Protein AF-A0A1F9AB62-F1 (afdb_monomer_lite)

Secondary structure (DSSP, 8-state):
-HHHHHHHHHHHHHHHHHHHHHHHHHHHHHHHHHS--SSS------HHHHHHHHHHHHHHHHHHHHHHHHHHHHHHHHHHHHHHHHHHHHHHHHHHHHT-PPP--SS----HHHHHHHHHHTT--HHHHHHHHT--HHHHHHHHHHHHHHS-------------

Sequence (164 aa):
MSFLNAVHLTSLEFGLILLVIILATVLIRSRRTVIQPAETVGQAIDFDGLKEWVKESESICETLSKNLQEKRKIAKRVVAQLDGKIEQMNELLNRLNEKGPPPPEEGKSKDVHSLIIEMADSGCHVSQIARWLRISEGEVQLVLDLKKFGHPEAPQSQVGITRV

Radius of gyration: 47.86 Å; chains: 1; bounding box: 77×60×146 Å

Structure (mmCIF, N/CA/C/O backbone):
data_AF-A0A1F9AB62-F1
#
_entry.id   AF-A0A1F9AB62-F1
#
loop_
_atom_site.group_PDB
_atom_site.id
_atom_site.type_symbol
_atom_site.label_atom_id
_atom_site.label_alt_id
_atom_site.label_comp_id
_atom_site.label_asym_id
_atom_site.label_entity_id
_atom_site.label_seq_id
_atom_site.pdbx_PDB_ins_code
_atom_site.Cartn_x
_atom_site.Cartn_y
_atom_site.Cartn_z
_atom_site.occupancy
_atom_site.B_iso_or_equiv
_atom_site.auth_seq_id
_atom_site.auth_comp_id
_atom_site.auth_asym_id
_atom_site.auth_atom_id
_atom_site.pdbx_PDB_model_num
ATOM 1 N N . MET A 1 1 ? -0.067 27.594 -76.474 1.00 61.97 1 MET A N 1
ATOM 2 C CA . MET A 1 1 ? -0.471 26.856 -75.253 1.00 61.97 1 MET A CA 1
ATOM 3 C C . MET A 1 1 ? 0.198 25.481 -75.131 1.00 61.97 1 MET A C 1
ATOM 5 O O . MET A 1 1 ? 0.462 25.070 -74.015 1.00 61.97 1 MET A O 1
ATOM 9 N N . SER A 1 2 ? 0.572 24.803 -76.225 1.00 74.38 2 SER A N 1
ATOM 10 C CA . SER A 1 2 ? 1.185 23.458 -76.177 1.00 74.38 2 SER A CA 1
ATOM 11 C C . SER A 1 2 ? 2.586 23.384 -75.541 1.00 74.38 2 SER A C 1
ATOM 13 O O . SER A 1 2 ? 2.902 22.398 -74.886 1.00 74.38 2 SER A O 1
ATOM 15 N N . PHE A 1 3 ? 3.413 24.430 -75.668 1.00 77.69 3 PHE A N 1
ATOM 16 C CA . PHE A 1 3 ? 4.765 24.457 -75.083 1.00 77.69 3 PHE A CA 1
ATOM 17 C C . PHE A 1 3 ? 4.771 24.545 -73.551 1.00 77.69 3 PHE A C 1
ATOM 19 O O . PHE A 1 3 ? 5.634 23.955 -72.913 1.00 77.69 3 PHE A O 1
ATOM 26 N N . LEU A 1 4 ? 3.790 25.230 -72.954 1.00 77.19 4 LEU A N 1
ATOM 27 C CA . LEU A 1 4 ? 3.697 25.350 -71.497 1.00 77.19 4 LEU A CA 1
ATOM 28 C C . LEU A 1 4 ? 3.343 23.993 -70.868 1.00 77.19 4 LEU A C 1
ATOM 30 O O . LEU A 1 4 ? 3.970 23.574 -69.901 1.00 77.19 4 LEU A O 1
ATOM 34 N N . ASN A 1 5 ? 2.422 23.254 -71.492 1.00 81.38 5 ASN A N 1
ATOM 35 C CA . ASN A 1 5 ? 2.043 21.910 -71.052 1.00 81.38 5 ASN A CA 1
ATOM 36 C C . ASN A 1 5 ? 3.207 20.915 -71.177 1.00 81.38 5 ASN A C 1
ATOM 38 O O . ASN A 1 5 ? 3.374 20.069 -70.305 1.00 81.38 5 ASN A O 1
ATOM 42 N N . ALA A 1 6 ? 4.044 21.048 -72.213 1.00 80.69 6 ALA A N 1
ATOM 43 C CA . ALA A 1 6 ? 5.243 20.225 -72.371 1.00 80.69 6 ALA A CA 1
ATOM 44 C C . ALA A 1 6 ? 6.287 20.495 -71.269 1.00 80.69 6 ALA A C 1
ATOM 46 O O . ALA A 1 6 ? 6.875 19.554 -70.746 1.00 80.69 6 ALA A O 1
ATOM 47 N N . VAL A 1 7 ? 6.481 21.757 -70.868 1.00 85.56 7 VAL A N 1
ATOM 48 C CA . VAL A 1 7 ? 7.409 22.128 -69.780 1.00 85.56 7 VAL A CA 1
ATOM 49 C C . VAL A 1 7 ? 6.897 21.679 -68.405 1.00 85.56 7 VAL A C 1
ATOM 51 O O . VAL A 1 7 ? 7.682 21.240 -67.568 1.00 85.56 7 VAL A O 1
ATOM 54 N N . HIS A 1 8 ? 5.585 21.747 -68.157 1.00 85.94 8 HIS A N 1
ATOM 55 C CA . HIS A 1 8 ? 4.999 21.227 -66.916 1.00 85.94 8 HIS A CA 1
ATOM 56 C C . HIS A 1 8 ? 5.040 19.695 -66.835 1.00 85.94 8 HIS A C 1
ATOM 58 O O . HIS A 1 8 ? 5.214 19.149 -65.748 1.00 85.94 8 HIS A O 1
ATOM 64 N N . LEU A 1 9 ? 4.903 18.998 -67.968 1.00 86.25 9 LEU A N 1
ATOM 65 C CA . LEU A 1 9 ? 4.985 17.539 -68.001 1.00 86.25 9 LEU A CA 1
ATOM 66 C C . LEU A 1 9 ? 6.412 17.055 -67.709 1.00 86.25 9 LEU A C 1
ATOM 68 O O . LEU A 1 9 ? 6.594 16.173 -66.875 1.00 86.25 9 LEU A O 1
ATOM 72 N N . THR A 1 10 ? 7.428 17.685 -68.308 1.00 88.12 10 THR A N 1
ATOM 73 C CA . THR A 1 10 ? 8.827 17.318 -68.043 1.00 88.12 10 THR A CA 1
ATOM 74 C C . THR A 1 10 ? 9.245 17.646 -66.610 1.00 88.12 10 THR A C 1
ATOM 76 O O . THR A 1 10 ? 9.920 16.839 -65.976 1.00 88.12 10 THR A O 1
ATOM 79 N N . SER A 1 11 ? 8.811 18.777 -66.041 1.00 86.38 11 SER A N 1
ATOM 80 C CA . SER A 1 11 ? 9.142 19.119 -64.649 1.00 86.38 11 SER A CA 1
ATOM 81 C C . SER A 1 11 ? 8.535 18.145 -63.631 1.00 86.38 11 SER A C 1
ATOM 83 O O . SER A 1 11 ? 9.187 17.823 -62.634 1.00 86.38 11 SER A O 1
ATOM 85 N N . LEU A 1 12 ? 7.337 17.615 -63.905 1.00 91.12 12 LEU A N 1
ATOM 86 C CA . LEU A 1 12 ? 6.708 16.572 -63.091 1.00 91.12 12 LEU A CA 1
ATOM 87 C C . LEU A 1 12 ? 7.502 15.258 -63.145 1.00 91.12 12 LEU A C 1
ATOM 89 O O . LEU A 1 12 ? 7.734 14.639 -62.105 1.00 91.12 12 LEU A O 1
ATOM 93 N N . GLU A 1 13 ? 7.956 14.853 -64.333 1.00 91.12 13 GLU A N 1
ATOM 94 C CA . GLU A 1 13 ? 8.764 13.642 -64.516 1.00 91.12 13 GLU A CA 1
ATOM 95 C C . GLU A 1 13 ? 10.099 13.730 -63.766 1.00 91.12 13 GLU A C 1
ATOM 97 O O . GLU A 1 13 ? 10.455 12.808 -63.029 1.00 91.12 13 GLU A O 1
ATOM 102 N N . PHE A 1 14 ? 10.805 14.863 -63.858 1.00 93.06 14 PHE A N 1
ATOM 103 C CA . PHE A 1 14 ? 12.039 15.077 -63.095 1.00 93.06 14 PHE A CA 1
ATOM 104 C C . PHE A 1 14 ? 11.798 15.059 -61.581 1.00 93.06 14 PHE A C 1
ATOM 106 O O . PHE A 1 14 ? 12.594 14.474 -60.844 1.00 93.06 14 PHE A O 1
ATOM 113 N N . GLY A 1 15 ? 10.690 15.643 -61.113 1.00 92.75 15 GLY A N 1
ATOM 114 C CA . GLY A 1 15 ? 10.303 15.606 -59.702 1.00 92.75 15 GLY A CA 1
ATOM 115 C C . GLY A 1 15 ? 10.055 14.183 -59.195 1.00 92.75 15 GLY A C 1
ATOM 116 O O . GLY A 1 15 ? 10.534 13.818 -58.120 1.00 92.75 15 GLY A O 1
ATOM 117 N N . LEU A 1 16 ? 9.371 13.354 -59.990 1.00 94.06 16 LEU A N 1
ATOM 118 C CA . LEU A 1 16 ? 9.105 11.955 -59.657 1.00 94.06 16 LEU A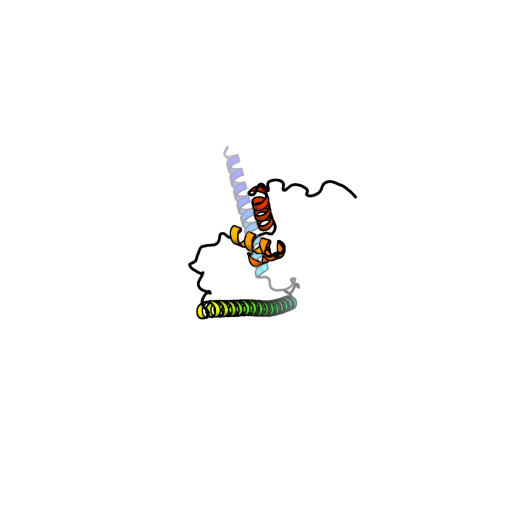 CA 1
ATOM 119 C C . LEU A 1 16 ? 10.398 11.129 -59.599 1.00 94.06 16 LEU A C 1
ATOM 121 O O . LEU A 1 16 ? 10.608 10.378 -58.647 1.00 94.06 16 LEU A O 1
ATOM 125 N N . ILE A 1 17 ? 11.292 11.304 -60.576 1.00 94.56 17 ILE A N 1
ATOM 126 C CA . ILE A 1 17 ? 12.591 10.618 -60.600 1.00 94.56 17 ILE A CA 1
ATOM 127 C C . ILE A 1 17 ? 13.415 11.000 -59.363 1.00 94.56 17 ILE A C 1
ATOM 129 O O . ILE A 1 17 ? 13.970 10.128 -58.693 1.00 94.56 17 ILE A O 1
ATOM 133 N N . LEU A 1 18 ? 13.451 12.286 -59.007 1.00 93.81 18 LEU A N 1
ATOM 134 C CA . LEU A 1 18 ? 14.204 12.781 -57.856 1.00 93.81 18 LEU A CA 1
ATOM 135 C C . LEU A 1 18 ? 13.632 12.252 -56.527 1.00 93.81 18 LEU A C 1
ATOM 137 O O . LEU A 1 18 ? 14.395 11.838 -55.654 1.00 93.81 18 LEU A O 1
ATOM 141 N N . LEU A 1 19 ? 12.303 12.160 -56.405 1.00 93.62 19 LEU A N 1
ATOM 142 C CA . LEU A 1 19 ? 11.627 11.541 -55.259 1.00 93.62 19 LEU A CA 1
ATOM 143 C C . LEU A 1 19 ? 11.999 10.056 -55.113 1.00 93.62 19 LEU A C 1
ATOM 145 O O . LEU A 1 19 ? 12.340 9.608 -54.016 1.00 93.62 19 LEU A O 1
ATOM 149 N N . VAL A 1 20 ? 11.970 9.295 -56.212 1.00 94.56 20 VAL A N 1
ATOM 150 C CA . VAL A 1 20 ? 12.322 7.865 -56.214 1.00 94.56 20 VAL A CA 1
ATOM 151 C C . VAL A 1 20 ? 13.791 7.665 -55.844 1.00 94.56 20 VAL A C 1
ATOM 153 O O . VAL A 1 20 ? 14.097 6.764 -55.064 1.00 94.56 20 VAL A O 1
ATOM 156 N N . ILE A 1 21 ? 14.698 8.522 -56.322 1.00 93.56 21 ILE A N 1
ATOM 157 C CA . ILE A 1 21 ? 16.123 8.474 -55.961 1.00 93.56 21 ILE A CA 1
ATOM 158 C C . ILE A 1 21 ? 16.324 8.758 -54.468 1.00 93.56 21 ILE A C 1
ATOM 160 O O . ILE A 1 21 ? 17.093 8.049 -53.814 1.00 93.56 21 ILE A O 1
ATOM 164 N N . ILE A 1 22 ? 15.630 9.750 -53.899 1.00 92.06 22 ILE A N 1
ATOM 165 C CA . ILE A 1 22 ? 15.691 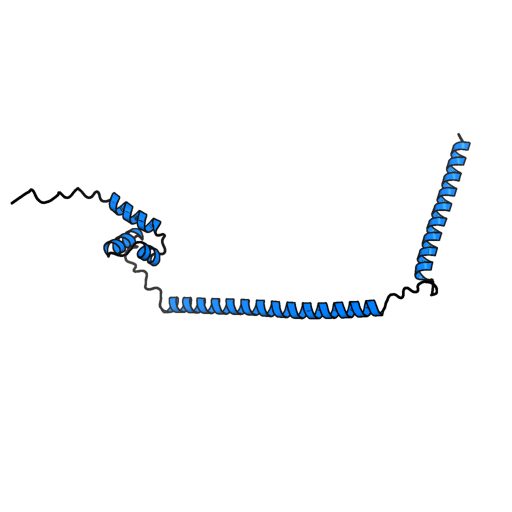10.039 -52.458 1.00 92.06 22 ILE A CA 1
ATOM 166 C C . ILE A 1 22 ? 15.169 8.843 -51.660 1.00 92.06 22 ILE A C 1
ATOM 168 O O . ILE A 1 22 ? 15.844 8.388 -50.737 1.00 92.06 22 ILE A O 1
ATOM 172 N N . LEU A 1 23 ? 14.014 8.287 -52.038 1.00 92.50 23 LEU A N 1
ATOM 173 C CA . LEU A 1 23 ? 13.426 7.132 -51.362 1.00 92.50 23 LEU A CA 1
ATOM 174 C C . LEU A 1 23 ? 14.344 5.906 -51.445 1.00 92.50 23 LEU A C 1
ATOM 176 O O . LEU A 1 23 ? 14.588 5.252 -50.434 1.00 92.50 23 LEU A O 1
ATOM 180 N N . ALA A 1 24 ? 14.918 5.630 -52.618 1.00 90.69 24 ALA A N 1
ATOM 181 C CA . ALA A 1 24 ? 15.899 4.568 -52.807 1.00 90.69 24 ALA A CA 1
ATOM 182 C C . ALA A 1 24 ? 17.151 4.809 -51.954 1.00 90.69 24 ALA A C 1
ATOM 184 O O . ALA A 1 24 ? 17.636 3.887 -51.307 1.00 90.69 24 ALA A O 1
ATOM 185 N N . THR A 1 25 ? 17.639 6.048 -51.869 1.00 88.88 25 THR A N 1
ATOM 186 C CA . THR A 1 25 ? 18.791 6.409 -51.028 1.00 88.88 25 THR A CA 1
ATOM 187 C C . THR A 1 25 ? 18.486 6.218 -49.543 1.00 88.88 25 THR A C 1
ATOM 189 O O . THR A 1 25 ? 19.334 5.701 -48.817 1.00 88.88 25 THR A O 1
ATOM 192 N N . VAL A 1 26 ? 17.282 6.578 -49.085 1.00 88.56 26 VAL A N 1
ATOM 193 C CA . VAL A 1 26 ? 16.825 6.358 -47.704 1.00 88.56 26 VAL A CA 1
ATOM 194 C C . VAL A 1 26 ? 16.664 4.870 -47.413 1.00 88.56 26 VAL A C 1
ATOM 196 O O . VAL A 1 26 ? 17.116 4.425 -46.366 1.00 88.56 26 VAL A O 1
ATOM 199 N N . LEU A 1 27 ? 16.098 4.084 -48.331 1.00 88.19 27 LEU A N 1
ATOM 200 C CA . LEU A 1 27 ? 15.949 2.634 -48.169 1.00 88.19 27 LEU A CA 1
ATOM 201 C C . LEU A 1 27 ? 17.291 1.900 -48.211 1.00 88.19 27 LEU A C 1
ATOM 203 O O . LEU A 1 27 ? 17.502 0.955 -47.455 1.00 88.19 27 LEU A O 1
ATOM 207 N N . ILE A 1 28 ? 18.224 2.334 -49.059 1.00 85.31 28 ILE A N 1
ATOM 208 C CA . ILE A 1 28 ? 19.581 1.785 -49.103 1.00 85.31 28 ILE A CA 1
ATOM 209 C C . ILE A 1 28 ? 20.344 2.193 -47.846 1.00 85.31 28 ILE A C 1
ATOM 211 O O . ILE A 1 28 ? 21.040 1.354 -47.283 1.00 85.31 28 ILE A O 1
ATOM 215 N N . ARG A 1 29 ? 20.204 3.435 -47.360 1.00 80.75 29 ARG A N 1
ATOM 216 C CA . ARG A 1 29 ? 20.789 3.853 -46.079 1.00 80.75 29 ARG A CA 1
ATOM 217 C C . ARG A 1 29 ? 20.173 3.105 -44.906 1.00 80.75 29 ARG A C 1
ATOM 219 O O . ARG A 1 29 ? 20.940 2.629 -44.086 1.00 80.75 29 ARG A O 1
ATOM 226 N N . SER A 1 30 ? 18.852 2.938 -44.854 1.00 74.38 30 SER A N 1
ATOM 227 C CA . SER A 1 30 ? 18.171 2.236 -43.761 1.00 74.38 30 SER A CA 1
ATOM 228 C C . SER A 1 30 ? 18.512 0.747 -43.751 1.00 74.38 30 SER A C 1
ATOM 230 O O . SER A 1 30 ? 18.773 0.169 -42.698 1.00 74.38 30 SER A O 1
ATOM 232 N N . ARG A 1 31 ? 18.620 0.123 -44.929 1.00 72.62 31 ARG A N 1
ATOM 233 C CA . ARG A 1 31 ? 19.109 -1.254 -45.047 1.00 72.62 31 ARG A CA 1
ATOM 234 C C . ARG A 1 31 ? 20.603 -1.366 -44.771 1.00 72.62 31 ARG A C 1
ATOM 236 O O . ARG A 1 31 ? 21.002 -2.330 -44.139 1.00 72.62 31 ARG A O 1
ATOM 243 N N . ARG A 1 32 ? 21.433 -0.392 -45.155 1.00 62.81 32 ARG A N 1
ATOM 244 C CA . ARG A 1 32 ? 22.862 -0.366 -44.790 1.00 62.81 32 ARG A CA 1
ATOM 245 C C . ARG A 1 32 ? 23.094 -0.079 -43.311 1.00 62.81 32 ARG A C 1
ATOM 247 O O . ARG A 1 32 ? 24.073 -0.574 -42.779 1.00 62.81 32 ARG A O 1
ATOM 254 N N . THR A 1 33 ? 22.224 0.659 -42.628 1.00 55.91 33 THR A N 1
ATOM 255 C CA . THR A 1 33 ? 22.292 0.786 -41.163 1.00 55.91 33 THR A CA 1
ATOM 256 C C . THR A 1 33 ? 21.885 -0.503 -40.456 1.00 55.91 33 THR A C 1
ATOM 258 O O . THR A 1 33 ? 22.312 -0.727 -39.334 1.00 55.91 33 THR A O 1
ATOM 261 N N . VAL A 1 34 ? 21.101 -1.366 -41.110 1.00 57.03 34 VAL A N 1
ATOM 262 C CA . VAL A 1 34 ? 20.688 -2.670 -40.564 1.00 57.03 34 VAL A CA 1
ATOM 263 C C . VAL A 1 34 ? 21.629 -3.814 -40.997 1.00 57.03 34 VAL A C 1
ATOM 265 O O . VAL A 1 34 ? 21.705 -4.822 -40.307 1.00 57.03 34 VAL A O 1
ATOM 268 N N . ILE A 1 35 ? 22.361 -3.674 -42.114 1.00 54.88 35 ILE A N 1
ATOM 269 C CA . ILE A 1 35 ? 23.161 -4.744 -42.757 1.00 54.88 35 ILE A CA 1
ATOM 270 C C . ILE A 1 35 ? 24.589 -4.267 -43.126 1.00 54.88 35 ILE A C 1
ATOM 272 O O . ILE A 1 35 ? 25.185 -4.758 -44.081 1.00 54.88 35 ILE A O 1
ATOM 276 N N . GLN A 1 36 ? 25.175 -3.294 -42.421 1.00 45.97 36 GLN A N 1
ATOM 277 C CA . GLN A 1 36 ? 26.638 -3.139 -42.433 1.00 45.97 36 GLN A CA 1
ATOM 278 C C . GLN A 1 36 ? 27.237 -3.882 -41.235 1.00 45.97 36 GLN A C 1
ATOM 280 O O . GLN A 1 36 ? 26.931 -3.525 -40.097 1.00 45.97 36 GLN A O 1
ATOM 285 N N . PRO A 1 37 ? 28.087 -4.899 -41.471 1.00 49.53 37 PRO A N 1
ATOM 286 C CA . PRO A 1 37 ? 28.965 -5.428 -40.444 1.00 49.53 37 PRO A CA 1
ATOM 287 C C . PRO A 1 37 ? 30.090 -4.412 -40.171 1.00 49.53 37 PRO A C 1
ATOM 289 O O . PRO A 1 37 ? 30.486 -3.679 -41.074 1.00 49.53 37 PRO A O 1
ATOM 292 N N . ALA A 1 38 ? 30.527 -4.361 -38.907 1.00 51.66 38 ALA A N 1
ATOM 293 C CA . ALA A 1 38 ? 31.776 -3.806 -38.363 1.00 51.66 38 ALA A CA 1
ATOM 294 C C . ALA A 1 38 ? 32.698 -3.098 -39.379 1.00 51.66 38 ALA A C 1
ATOM 296 O O . ALA A 1 38 ? 33.201 -3.741 -40.288 1.00 51.66 38 ALA A O 1
ATOM 297 N N . GLU A 1 39 ? 32.945 -1.785 -39.274 1.00 51.22 39 GLU A N 1
ATOM 298 C CA . GLU A 1 39 ? 34.280 -1.359 -38.797 1.00 51.22 39 GLU A CA 1
ATOM 299 C C . GLU A 1 39 ? 34.386 0.091 -38.269 1.00 51.22 39 GLU A C 1
ATOM 301 O O . GLU A 1 39 ? 35.470 0.528 -37.902 1.00 51.22 39 GLU A O 1
ATOM 306 N N . THR A 1 40 ? 33.295 0.855 -38.138 1.00 45.50 40 THR A N 1
ATOM 307 C CA . THR A 1 40 ? 33.351 2.211 -37.527 1.00 45.50 40 THR A CA 1
ATOM 308 C C . THR A 1 40 ? 32.178 2.525 -36.596 1.00 45.50 40 THR A C 1
ATOM 310 O O . THR A 1 40 ? 31.792 3.679 -36.430 1.00 45.50 40 THR A O 1
ATOM 313 N N . VAL A 1 41 ? 31.614 1.496 -35.960 1.00 46.53 41 VAL A N 1
ATOM 314 C CA . VAL A 1 41 ? 30.726 1.629 -34.793 1.00 46.53 41 VAL A CA 1
ATOM 315 C C . VAL A 1 41 ? 31.405 0.914 -33.628 1.00 46.53 41 VAL A C 1
ATOM 317 O O . VAL A 1 41 ? 30.953 -0.105 -33.126 1.00 46.53 41 VAL A O 1
ATOM 320 N N . GLY A 1 42 ? 32.540 1.470 -33.202 1.00 42.28 42 GLY A N 1
ATOM 321 C CA . GLY A 1 42 ? 33.152 1.208 -31.898 1.00 42.28 42 GLY A CA 1
ATOM 322 C C . GLY A 1 42 ? 32.370 1.857 -30.751 1.00 42.28 42 GLY A C 1
ATOM 323 O O . GLY A 1 42 ? 32.952 2.236 -29.746 1.00 42.28 42 GLY A O 1
ATOM 324 N N . GLN A 1 43 ? 31.058 2.017 -30.906 1.00 46.34 43 GLN A N 1
ATOM 325 C CA . GLN A 1 43 ? 30.147 2.105 -29.785 1.00 46.34 43 GLN A CA 1
ATOM 326 C C . GLN A 1 43 ? 29.461 0.751 -29.769 1.00 46.34 43 GLN A C 1
ATOM 328 O O . GLN A 1 43 ? 28.367 0.569 -30.304 1.00 46.34 43 GLN A O 1
ATOM 333 N N . ALA A 1 44 ? 30.195 -0.226 -29.229 1.00 51.44 44 ALA A N 1
ATOM 334 C CA . ALA A 1 44 ? 29.578 -1.405 -28.668 1.00 51.44 44 ALA A CA 1
ATOM 335 C C . ALA A 1 44 ? 28.316 -0.913 -27.961 1.00 51.44 44 ALA A C 1
ATOM 337 O O . ALA A 1 44 ? 28.381 0.007 -27.143 1.00 51.44 44 ALA A O 1
ATOM 338 N N . ILE A 1 45 ? 27.161 -1.462 -28.333 1.00 55.94 45 ILE A N 1
ATOM 339 C CA . ILE A 1 45 ? 26.064 -1.512 -27.379 1.00 55.94 45 ILE A CA 1
ATOM 340 C C . ILE A 1 45 ? 26.728 -2.115 -26.153 1.00 55.94 45 ILE A C 1
ATOM 342 O O . ILE A 1 45 ? 27.199 -3.250 -26.222 1.00 55.94 45 ILE A O 1
ATOM 346 N N . ASP A 1 46 ? 26.946 -1.273 -25.150 1.00 61.47 46 ASP A N 1
ATOM 347 C CA . ASP A 1 46 ? 27.759 -1.579 -23.993 1.00 61.47 46 ASP A CA 1
ATOM 348 C C . ASP A 1 46 ? 27.010 -2.673 -23.241 1.00 61.47 46 ASP A C 1
ATOM 350 O O . ASP A 1 46 ? 26.077 -2.418 -22.481 1.00 61.47 46 ASP A O 1
ATOM 354 N N . PHE A 1 47 ? 27.305 -3.920 -23.604 1.00 70.50 47 PHE A N 1
ATOM 355 C CA . PHE A 1 47 ? 26.643 -5.097 -23.063 1.00 70.50 47 PHE A CA 1
ATOM 356 C C . PHE A 1 47 ? 26.873 -5.168 -21.554 1.00 70.50 47 PHE A C 1
ATOM 358 O O . PHE A 1 47 ? 26.015 -5.693 -20.846 1.00 70.50 47 PHE A O 1
ATOM 365 N N . ASP A 1 48 ? 27.974 -4.590 -21.065 1.00 72.69 48 ASP A N 1
ATOM 366 C CA . ASP A 1 48 ? 28.227 -4.415 -19.641 1.00 72.69 48 ASP A CA 1
ATOM 367 C C . ASP A 1 48 ? 27.294 -3.361 -19.034 1.00 72.69 48 ASP A C 1
ATOM 369 O O . ASP A 1 48 ? 26.638 -3.666 -18.040 1.00 72.69 48 ASP A O 1
ATOM 373 N N . GLY A 1 49 ? 27.104 -2.203 -19.674 1.00 74.00 49 GLY A N 1
ATOM 374 C CA . GLY A 1 49 ? 26.109 -1.206 -19.253 1.00 74.00 49 GLY A CA 1
ATOM 375 C C . GLY A 1 49 ? 24.664 -1.732 -19.260 1.00 74.00 49 GLY A C 1
ATOM 376 O O . GLY A 1 49 ? 23.890 -1.459 -18.343 1.00 74.00 49 GLY A O 1
ATOM 377 N N . LEU A 1 50 ? 24.291 -2.565 -20.240 1.00 76.56 50 LEU A N 1
ATOM 378 C CA . LEU A 1 50 ? 22.979 -3.225 -20.271 1.00 76.56 50 LEU A CA 1
ATOM 379 C C . LEU A 1 50 ? 22.845 -4.2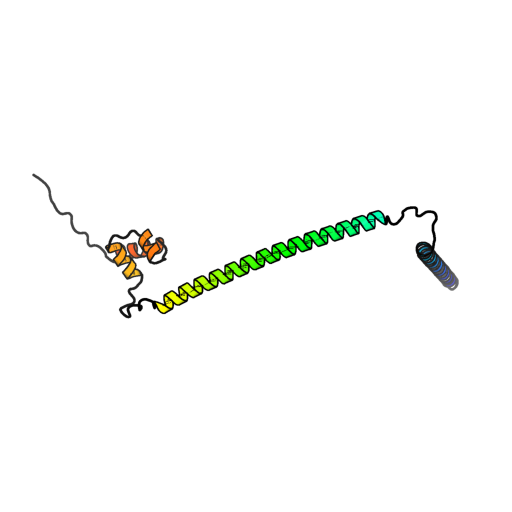62 -19.148 1.00 76.56 50 LEU A C 1
ATOM 381 O O . LEU A 1 50 ? 21.792 -4.374 -18.526 1.00 76.56 50 LEU A O 1
ATOM 385 N N . LYS A 1 51 ? 23.906 -5.026 -18.874 1.00 80.19 51 LYS A N 1
ATOM 386 C CA . LYS A 1 51 ? 23.931 -6.030 -17.805 1.00 80.19 51 LYS A CA 1
ATOM 387 C C . LYS A 1 51 ? 23.877 -5.384 -16.424 1.00 80.19 51 LYS A C 1
ATOM 389 O O . LYS A 1 51 ? 23.196 -5.903 -15.542 1.00 80.19 51 LYS A O 1
ATOM 394 N N . GLU A 1 52 ? 24.549 -4.253 -16.246 1.00 84.44 52 GLU A N 1
ATOM 395 C CA . GLU A 1 52 ? 24.477 -3.435 -15.040 1.00 84.44 52 GLU A CA 1
ATOM 396 C C . GLU A 1 52 ? 23.071 -2.860 -14.858 1.00 84.44 52 GLU A C 1
ATOM 398 O O . GLU A 1 52 ? 22.493 -3.015 -13.786 1.00 84.44 52 GLU A O 1
ATOM 403 N N . TRP A 1 53 ? 22.452 -2.351 -15.926 1.00 83.19 53 TRP A N 1
ATOM 404 C CA . TRP A 1 53 ? 21.078 -1.847 -15.889 1.00 83.19 53 TRP A CA 1
ATOM 405 C C . TRP A 1 53 ? 20.028 -2.939 -15.630 1.00 83.19 53 TRP A C 1
ATOM 407 O O . TRP A 1 53 ? 19.055 -2.715 -14.907 1.00 83.19 53 TRP A O 1
ATOM 417 N N . VAL A 1 54 ? 20.218 -4.151 -16.168 1.00 85.00 54 VAL A N 1
ATOM 418 C CA . VAL A 1 54 ? 19.366 -5.313 -15.854 1.00 85.00 54 VAL A CA 1
ATOM 419 C C . VAL A 1 54 ? 19.530 -5.713 -14.392 1.00 85.00 54 VAL A C 1
ATOM 421 O O . VAL A 1 54 ? 18.533 -5.948 -13.714 1.00 85.00 54 VAL A O 1
ATOM 424 N N . LYS A 1 55 ? 20.764 -5.740 -13.882 1.00 89.75 55 LYS A N 1
ATOM 425 C CA . LYS A 1 55 ? 21.046 -6.043 -12.476 1.00 89.75 55 LYS A CA 1
ATOM 426 C C . LYS A 1 55 ? 20.459 -4.983 -11.541 1.00 89.75 55 LYS A C 1
ATOM 428 O O . LYS A 1 55 ? 19.915 -5.311 -10.488 1.00 89.75 55 LYS A O 1
ATOM 433 N N . GLU A 1 56 ? 20.525 -3.718 -11.936 1.00 85.06 56 GLU A N 1
ATOM 434 C CA . GLU A 1 56 ? 19.925 -2.608 -11.206 1.00 85.06 56 GLU A CA 1
ATOM 435 C C . GLU A 1 56 ? 18.394 -2.716 -11.223 1.00 85.06 56 GLU A C 1
ATOM 437 O O . GLU A 1 56 ? 17.766 -2.664 -10.165 1.00 85.06 56 GLU A O 1
ATOM 442 N N . SER A 1 57 ? 17.795 -3.013 -12.379 1.00 77.88 57 SER A N 1
ATOM 443 C CA . SER A 1 57 ? 16.355 -3.275 -12.521 1.00 77.88 57 SER A CA 1
ATOM 444 C C . SER A 1 57 ? 15.888 -4.471 -11.684 1.00 77.88 57 SER A C 1
ATOM 446 O O . SER A 1 57 ? 14.822 -4.418 -11.072 1.00 77.88 57 SER A O 1
ATOM 448 N N . GLU A 1 58 ? 16.688 -5.535 -11.604 1.00 86.38 58 GLU A N 1
ATOM 449 C CA . GLU A 1 58 ? 16.414 -6.703 -10.765 1.00 86.38 58 GLU A CA 1
ATOM 450 C C . GLU A 1 58 ? 16.450 -6.337 -9.274 1.00 86.38 58 GLU A C 1
ATOM 452 O O . GLU A 1 58 ? 15.526 -6.679 -8.535 1.00 86.38 58 GLU A O 1
ATOM 457 N N . SER A 1 59 ? 17.437 -5.541 -8.847 1.00 88.44 59 SER A N 1
ATOM 458 C CA . SER A 1 59 ? 17.525 -5.032 -7.470 1.00 88.44 59 SER A CA 1
ATOM 459 C C . SER A 1 59 ? 16.355 -4.108 -7.102 1.00 88.44 59 SER A C 1
ATOM 461 O O . SER A 1 59 ? 15.825 -4.161 -5.984 1.00 88.44 59 SER A O 1
ATOM 463 N N . ILE A 1 60 ? 15.891 -3.298 -8.061 1.00 86.44 60 ILE A N 1
ATOM 464 C CA . ILE A 1 60 ? 14.722 -2.431 -7.909 1.00 86.44 60 ILE A CA 1
ATOM 465 C C . ILE A 1 60 ? 13.473 -3.296 -7.770 1.00 86.44 60 ILE A C 1
ATOM 467 O O . ILE A 1 60 ? 12.707 -3.083 -6.834 1.00 86.44 60 ILE A O 1
ATOM 471 N N . CYS A 1 61 ? 13.288 -4.307 -8.623 1.00 81.62 61 CYS A N 1
ATOM 472 C CA . CYS A 1 61 ? 12.188 -5.268 -8.519 1.00 81.62 61 CYS A CA 1
ATOM 473 C C . CYS A 1 61 ? 12.194 -6.013 -7.179 1.00 81.62 61 CYS A C 1
ATOM 475 O O . CYS A 1 61 ? 11.136 -6.182 -6.568 1.00 81.62 61 CYS A O 1
ATOM 477 N N . GLU A 1 62 ? 13.363 -6.412 -6.677 1.00 87.25 62 GLU A N 1
ATOM 478 C CA . GLU A 1 62 ? 13.486 -7.067 -5.375 1.00 87.25 62 GLU A CA 1
ATOM 479 C C . GLU A 1 62 ? 13.087 -6.120 -4.230 1.00 87.25 62 GLU A C 1
ATOM 481 O O . GLU A 1 62 ? 12.333 -6.495 -3.32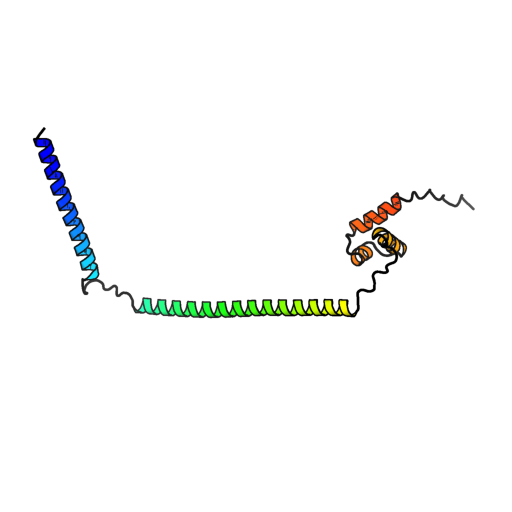7 1.00 87.25 62 GLU A O 1
ATOM 486 N N . THR A 1 63 ? 13.520 -4.860 -4.303 1.00 85.88 63 THR A N 1
ATOM 487 C CA . THR A 1 63 ? 13.179 -3.815 -3.328 1.00 85.88 63 THR A CA 1
ATOM 488 C C . THR A 1 63 ? 11.691 -3.469 -3.371 1.00 85.88 63 THR A C 1
ATOM 490 O O . THR A 1 63 ? 11.056 -3.313 -2.325 1.00 85.88 63 THR A O 1
ATOM 493 N N . LEU A 1 64 ? 11.098 -3.399 -4.563 1.00 78.12 64 LEU A N 1
ATOM 494 C CA . LEU A 1 64 ? 9.669 -3.156 -4.762 1.00 78.12 64 LEU A CA 1
ATOM 495 C C . LEU A 1 64 ? 8.839 -4.332 -4.242 1.00 78.12 64 LEU A C 1
ATOM 497 O O . LEU A 1 64 ? 7.838 -4.122 -3.558 1.00 78.12 64 LEU A O 1
ATOM 501 N N . SER A 1 65 ? 9.292 -5.564 -4.485 1.00 84.50 65 SER A N 1
ATOM 502 C CA . SER A 1 65 ? 8.671 -6.784 -3.966 1.00 84.50 65 SER A CA 1
ATOM 503 C C . SER A 1 65 ? 8.704 -6.827 -2.435 1.00 84.50 65 SER A C 1
ATOM 505 O O . SER A 1 65 ? 7.661 -7.036 -1.807 1.00 84.50 65 SER A O 1
ATOM 507 N N . LYS A 1 66 ? 9.855 -6.526 -1.813 1.00 88.25 66 LYS A N 1
ATOM 508 C CA . LYS A 1 66 ? 9.976 -6.398 -0.347 1.00 88.25 66 LYS A CA 1
ATOM 509 C C . LYS A 1 66 ? 9.040 -5.321 0.203 1.00 88.25 66 LYS A C 1
ATOM 511 O O . LYS A 1 66 ? 8.262 -5.602 1.113 1.00 88.25 66 LYS A O 1
ATOM 516 N N . ASN A 1 67 ? 9.027 -4.131 -0.399 1.00 84.12 67 ASN A N 1
ATOM 517 C CA . ASN A 1 67 ? 8.145 -3.038 0.018 1.00 84.12 67 ASN A CA 1
ATOM 518 C C . ASN A 1 67 ? 6.656 -3.398 -0.111 1.00 84.12 67 ASN A C 1
ATOM 520 O O . ASN A 1 67 ? 5.858 -3.083 0.773 1.00 84.12 67 ASN A O 1
ATOM 524 N N . LEU A 1 68 ? 6.257 -4.082 -1.185 1.00 80.38 68 LEU A N 1
ATOM 525 C CA . LEU A 1 68 ? 4.878 -4.541 -1.358 1.00 80.38 68 LEU A CA 1
ATOM 526 C C . LEU A 1 68 ? 4.505 -5.622 -0.342 1.00 80.38 68 LEU A C 1
ATOM 528 O O . LEU A 1 68 ? 3.392 -5.599 0.186 1.00 80.38 68 LEU A O 1
ATOM 532 N N . GLN A 1 69 ? 5.417 -6.540 -0.015 1.00 80.62 69 GLN A N 1
ATOM 533 C CA . GLN A 1 69 ? 5.193 -7.524 1.045 1.00 80.62 69 GLN A CA 1
ATOM 534 C C . GLN A 1 69 ? 5.049 -6.868 2.421 1.00 80.62 69 GLN A C 1
ATOM 536 O O . GLN A 1 69 ? 4.156 -7.247 3.184 1.00 80.62 69 GLN A O 1
ATOM 541 N N . GLU A 1 70 ? 5.875 -5.872 2.739 1.00 80.31 70 GLU A N 1
ATOM 542 C CA . GLU A 1 70 ? 5.769 -5.116 3.988 1.00 80.31 70 GLU A CA 1
ATOM 543 C C . GLU A 1 70 ? 4.455 -4.340 4.068 1.00 80.31 70 GLU A C 1
ATOM 545 O O . GLU A 1 70 ? 3.721 -4.483 5.051 1.00 80.31 70 GLU A O 1
ATOM 550 N N . LYS A 1 71 ? 4.083 -3.612 3.008 1.00 79.12 71 LYS A N 1
ATOM 551 C CA . LYS A 1 71 ? 2.792 -2.911 2.939 1.00 79.12 71 LYS A CA 1
ATOM 552 C C . LYS A 1 71 ? 1.613 -3.879 3.050 1.00 79.12 71 LYS A C 1
ATOM 554 O O . LYS A 1 71 ? 0.651 -3.590 3.760 1.00 79.12 71 LYS A O 1
ATOM 559 N N . ARG A 1 72 ? 1.705 -5.074 2.454 1.00 77.00 72 ARG A N 1
ATOM 560 C CA . ARG A 1 72 ? 0.694 -6.137 2.598 1.00 77.00 72 ARG A CA 1
ATOM 561 C C . ARG A 1 72 ? 0.615 -6.681 4.026 1.00 77.00 72 ARG A C 1
ATOM 563 O O . ARG A 1 72 ? -0.484 -6.937 4.511 1.00 77.00 72 ARG A O 1
ATOM 570 N N . LYS A 1 73 ? 1.748 -6.843 4.720 1.00 80.94 73 LYS A N 1
ATOM 571 C CA . LYS A 1 73 ? 1.784 -7.225 6.146 1.00 80.94 73 LYS A CA 1
ATOM 572 C C . LYS A 1 73 ? 1.166 -6.150 7.039 1.00 80.94 73 LYS A C 1
ATOM 574 O O . LYS A 1 73 ? 0.493 -6.495 8.006 1.00 80.94 73 LYS A O 1
ATOM 579 N N . ILE A 1 74 ? 1.386 -4.870 6.737 1.00 78.81 74 ILE A N 1
ATOM 580 C CA . ILE A 1 74 ? 0.766 -3.757 7.469 1.00 78.81 74 ILE A CA 1
ATOM 581 C C . ILE A 1 74 ? -0.747 -3.772 7.251 1.00 78.81 74 ILE A C 1
ATOM 583 O O . ILE A 1 74 ? -1.486 -3.779 8.230 1.00 78.81 74 ILE A O 1
ATOM 587 N N . ALA A 1 75 ? -1.209 -3.886 6.002 1.00 67.31 75 ALA A N 1
ATOM 588 C CA . ALA A 1 75 ? -2.635 -3.996 5.698 1.00 67.31 75 ALA A CA 1
ATOM 589 C C . ALA A 1 75 ? -3.285 -5.176 6.439 1.00 67.31 75 ALA A C 1
ATOM 591 O O . ALA A 1 75 ? -4.314 -5.001 7.079 1.00 67.31 75 ALA A O 1
ATOM 592 N N . LYS A 1 76 ? -2.642 -6.354 6.452 1.00 79.31 76 LYS A N 1
ATOM 593 C CA . LYS A 1 76 ? -3.114 -7.507 7.239 1.00 79.31 76 LYS A CA 1
ATOM 594 C C . LYS A 1 76 ? -3.176 -7.230 8.742 1.00 79.31 76 LYS A C 1
ATOM 596 O O . LYS A 1 76 ? -4.120 -7.670 9.382 1.00 79.31 76 LYS A O 1
ATOM 601 N N . ARG A 1 77 ? -2.198 -6.513 9.309 1.00 79.06 77 ARG A N 1
ATOM 602 C CA . ARG A 1 77 ? -2.228 -6.116 10.727 1.00 79.06 77 ARG A CA 1
ATOM 603 C C . ARG A 1 77 ? -3.385 -5.171 11.027 1.00 79.06 77 ARG A C 1
ATOM 605 O O . ARG A 1 77 ? 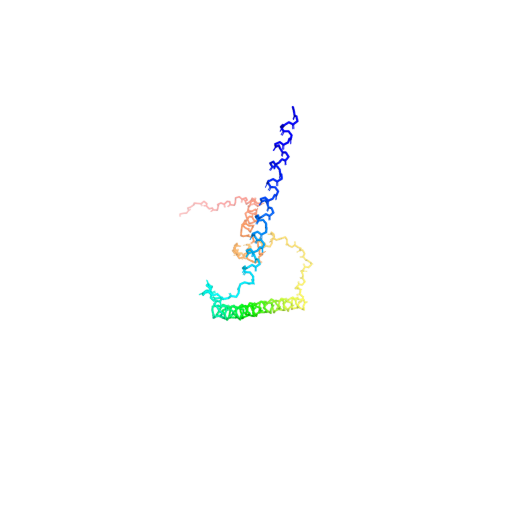-4.043 -5.355 12.039 1.00 79.06 77 ARG A O 1
ATOM 612 N N . VAL A 1 78 ? -3.647 -4.205 10.150 1.00 75.62 78 VAL A N 1
ATOM 613 C CA . VAL A 1 78 ? -4.776 -3.278 10.304 1.00 75.62 78 VAL A CA 1
ATOM 614 C C . VAL A 1 78 ? -6.106 -4.021 10.195 1.00 75.62 78 VAL A C 1
ATOM 616 O O . VAL A 1 78 ? -6.974 -3.812 11.032 1.00 75.62 78 VAL A O 1
ATOM 619 N N . VAL A 1 79 ? -6.247 -4.934 9.229 1.00 83.88 79 VAL A N 1
ATOM 620 C CA . VAL A 1 79 ? -7.438 -5.793 9.113 1.00 83.88 79 VAL A CA 1
ATOM 621 C C . VAL A 1 79 ? -7.632 -6.621 10.384 1.00 83.88 79 VAL A C 1
ATOM 623 O O . VAL A 1 79 ? -8.692 -6.547 10.985 1.00 83.88 79 VAL A O 1
ATOM 626 N N . ALA A 1 80 ? -6.587 -7.289 10.879 1.00 80.50 80 ALA A N 1
ATOM 627 C CA . ALA A 1 80 ? -6.671 -8.060 12.120 1.00 80.50 80 ALA A CA 1
ATOM 628 C C . ALA A 1 80 ? -7.007 -7.193 13.352 1.00 80.50 80 ALA A C 1
ATOM 630 O O . ALA A 1 80 ? -7.716 -7.639 14.250 1.00 80.50 80 ALA A O 1
ATOM 631 N N . GLN A 1 81 ? -6.519 -5.948 13.409 1.00 79.06 81 GLN A N 1
ATOM 632 C CA . GLN A 1 81 ? -6.882 -5.001 14.468 1.00 79.06 81 GLN A CA 1
ATOM 633 C C . GLN A 1 81 ? -8.346 -4.559 14.378 1.00 79.06 81 GLN A C 1
ATOM 635 O O . GLN A 1 81 ? -8.981 -4.370 15.414 1.00 79.06 81 GLN A O 1
ATOM 640 N N . LEU A 1 82 ? -8.881 -4.389 13.167 1.00 79.44 82 LEU A N 1
ATOM 641 C CA . LEU A 1 82 ? -10.293 -4.082 12.956 1.00 79.44 82 LEU A CA 1
ATOM 642 C C . LEU A 1 82 ? -11.175 -5.274 13.324 1.00 79.44 82 LEU A C 1
ATOM 644 O O . LEU A 1 82 ? -12.131 -5.081 14.068 1.00 79.44 82 LEU A O 1
ATOM 648 N N . ASP A 1 83 ? -10.811 -6.485 12.902 1.00 83.75 83 ASP A N 1
ATOM 649 C CA . ASP A 1 83 ? -11.527 -7.718 13.248 1.00 83.75 83 ASP A CA 1
ATOM 650 C C . ASP A 1 83 ? -11.570 -7.922 14.769 1.00 83.75 83 ASP A C 1
ATOM 652 O O . ASP A 1 83 ? -12.640 -8.117 15.340 1.00 83.75 83 ASP A O 1
ATOM 656 N N . GLY A 1 84 ? -10.438 -7.745 15.461 1.00 80.88 84 GLY A N 1
ATOM 657 C CA . GLY A 1 84 ? -10.400 -7.825 16.924 1.00 80.88 84 GLY A CA 1
ATOM 658 C C . GLY A 1 84 ? -11.245 -6.749 17.616 1.00 80.88 84 GLY A C 1
ATOM 659 O O . GLY A 1 84 ? -11.839 -6.998 18.664 1.00 80.88 84 GLY A O 1
ATOM 660 N N . LYS A 1 85 ? -11.347 -5.548 17.032 1.00 80.81 85 LYS A N 1
ATOM 661 C CA . LYS A 1 85 ? -12.190 -4.470 17.570 1.00 80.81 85 LYS A CA 1
ATOM 662 C C . LYS A 1 85 ? -13.679 -4.732 17.326 1.00 80.81 85 LYS A C 1
ATOM 664 O O . LYS A 1 85 ? -14.494 -4.399 18.185 1.00 80.81 85 LYS A O 1
ATOM 669 N N . ILE A 1 86 ? -14.026 -5.340 16.191 1.00 83.69 86 ILE A N 1
ATOM 670 C CA . ILE A 1 86 ? -15.382 -5.815 15.888 1.00 83.69 86 ILE A CA 1
ATOM 671 C C . ILE A 1 86 ? -15.778 -6.894 16.891 1.00 83.69 86 ILE A C 1
ATOM 673 O O . ILE A 1 86 ? -16.868 -6.824 17.448 1.00 83.69 86 ILE A O 1
ATOM 677 N N . GLU A 1 87 ? -14.884 -7.837 17.183 1.00 84.88 87 GLU A N 1
ATOM 678 C CA . GLU A 1 87 ? -15.146 -8.908 18.141 1.00 84.88 87 GLU A CA 1
ATOM 679 C C . GLU A 1 87 ? -15.324 -8.377 19.567 1.00 84.88 87 GLU A C 1
ATOM 681 O O . GLU A 1 87 ? -16.296 -8.730 20.226 1.00 84.88 87 GLU A O 1
ATOM 686 N N . GLN A 1 88 ? -14.492 -7.425 20.004 1.00 81.38 88 GLN A N 1
ATOM 687 C CA . GLN A 1 88 ? -14.686 -6.736 21.286 1.00 81.38 88 GLN A CA 1
ATOM 688 C C . GLN A 1 88 ? -16.018 -5.976 21.348 1.00 81.38 88 GLN A C 1
ATOM 690 O O . GLN A 1 88 ? -16.710 -6.027 22.363 1.00 81.38 88 GLN A O 1
ATOM 695 N N . MET A 1 89 ? -16.408 -5.269 20.280 1.00 79.38 89 MET A N 1
ATOM 696 C CA . MET A 1 89 ? -17.716 -4.603 20.226 1.00 79.38 89 MET A CA 1
ATOM 697 C C . MET A 1 89 ? -18.866 -5.604 20.257 1.00 79.38 89 MET A C 1
ATOM 699 O O . MET A 1 89 ? -19.862 -5.352 20.929 1.00 79.38 89 MET A O 1
ATOM 703 N N . ASN A 1 90 ? -18.730 -6.728 19.557 1.00 84.19 90 ASN A N 1
ATOM 704 C CA . ASN A 1 90 ? -19.740 -7.774 19.530 1.00 84.19 90 ASN A CA 1
ATOM 705 C C . ASN A 1 90 ? -19.859 -8.460 20.898 1.00 84.19 90 ASN A C 1
ATOM 707 O O . ASN A 1 90 ? -20.963 -8.723 21.358 1.00 84.19 90 ASN A O 1
ATOM 711 N N . GLU A 1 91 ? -18.745 -8.661 21.603 1.00 85.75 91 GLU A N 1
ATOM 712 C CA . GLU A 1 91 ? -18.739 -9.169 22.973 1.00 85.75 91 GLU A CA 1
ATOM 713 C C . GLU A 1 91 ? -19.392 -8.175 23.945 1.00 85.75 91 GLU A C 1
ATOM 715 O O . GLU A 1 91 ? -20.191 -8.573 24.790 1.00 85.75 91 GLU A O 1
ATOM 720 N N . LEU A 1 92 ? -19.115 -6.873 23.814 1.00 81.75 92 LEU A N 1
ATOM 721 C CA . LEU A 1 92 ? -19.773 -5.837 24.617 1.00 81.75 92 LEU A CA 1
ATOM 722 C C . LEU A 1 92 ? -21.276 -5.762 24.333 1.00 81.75 92 LEU A C 1
ATOM 724 O O . LEU A 1 92 ? -22.060 -5.666 25.275 1.00 81.75 92 LEU A O 1
ATOM 728 N N . LEU A 1 93 ? -21.682 -5.842 23.064 1.00 81.75 93 LEU A N 1
ATOM 729 C CA . LEU A 1 93 ? -23.087 -5.926 22.660 1.00 81.75 93 LEU A CA 1
ATOM 730 C C . LEU A 1 93 ? -23.749 -7.178 23.227 1.00 81.75 93 LEU A C 1
ATOM 732 O O . LEU A 1 93 ? -24.837 -7.078 23.779 1.00 81.75 93 LEU A O 1
ATOM 736 N N . ASN A 1 94 ? -23.087 -8.332 23.156 1.00 82.75 94 ASN A N 1
ATOM 737 C CA . ASN A 1 94 ? -23.629 -9.574 23.687 1.00 82.75 94 ASN A CA 1
ATOM 738 C C . ASN A 1 94 ? -23.739 -9.531 25.216 1.00 82.75 94 ASN A C 1
ATOM 740 O O . ASN A 1 94 ? -24.759 -9.928 25.756 1.00 82.75 94 ASN A O 1
ATOM 744 N N . ARG A 1 95 ? -22.762 -8.945 25.922 1.00 77.12 95 ARG A N 1
ATOM 745 C CA . ARG A 1 95 ? -22.835 -8.706 27.376 1.00 77.12 95 ARG A CA 1
ATOM 746 C C . ARG A 1 95 ? -23.942 -7.720 27.755 1.00 77.12 95 ARG A C 1
ATOM 748 O O . ARG A 1 95 ? -24.557 -7.891 28.802 1.00 77.12 95 ARG A O 1
ATOM 755 N N . LEU A 1 96 ? -24.184 -6.691 26.942 1.00 73.00 96 LEU A N 1
ATOM 756 C CA . LEU A 1 96 ? -25.305 -5.756 27.112 1.00 73.00 96 LEU A CA 1
ATOM 757 C C . LEU A 1 96 ? -26.652 -6.433 26.829 1.00 73.00 96 LEU A C 1
ATOM 759 O O . LEU A 1 96 ? -27.638 -6.122 27.486 1.00 73.00 96 LEU A O 1
ATOM 763 N N . ASN A 1 97 ? -26.686 -7.371 25.884 1.00 71.38 97 ASN A N 1
ATOM 764 C CA . ASN A 1 97 ? -27.878 -8.132 25.532 1.00 71.38 97 ASN A CA 1
ATOM 765 C C . ASN A 1 97 ? -28.193 -9.222 26.576 1.00 71.38 97 ASN A C 1
ATOM 767 O O . ASN A 1 97 ? -29.342 -9.375 26.970 1.00 71.38 97 ASN A O 1
ATOM 771 N N . GLU A 1 98 ? -27.179 -9.926 27.095 1.00 69.00 98 GLU A N 1
ATOM 772 C CA . GLU A 1 98 ? -27.307 -10.929 28.167 1.00 69.00 98 GLU A CA 1
ATOM 773 C C . GLU A 1 98 ? -27.613 -10.308 29.531 1.00 69.00 98 GLU A C 1
ATOM 775 O O . GLU A 1 98 ? -28.360 -10.887 30.316 1.00 69.00 98 GLU A O 1
ATOM 780 N N . LYS A 1 99 ? -27.071 -9.119 29.830 1.00 59.59 99 LYS A N 1
ATOM 781 C CA . LYS A 1 99 ? -27.490 -8.360 31.019 1.00 59.59 99 LYS A CA 1
ATOM 782 C C . LYS A 1 99 ? -28.856 -7.701 30.855 1.00 59.59 99 LYS A C 1
ATOM 784 O O . LYS A 1 99 ? -29.379 -7.192 31.844 1.00 59.59 99 LYS A O 1
ATOM 789 N N . GLY A 1 100 ? -29.415 -7.724 29.644 1.00 48.59 100 GLY A N 1
ATOM 790 C CA . GLY A 1 100 ? -30.499 -6.849 29.239 1.00 48.59 100 GLY A CA 1
ATOM 791 C C . GLY A 1 100 ? -30.091 -5.372 29.360 1.00 48.59 100 GLY A C 1
ATOM 792 O O . GLY A 1 100 ? -29.273 -4.989 30.204 1.00 48.59 100 GLY A O 1
ATOM 793 N N . PRO A 1 101 ? -30.696 -4.467 28.583 1.00 57.41 101 PRO A N 1
ATOM 794 C CA . PRO A 1 101 ? -30.893 -3.128 29.116 1.00 57.41 101 PRO A CA 1
ATOM 795 C C . PRO A 1 101 ? -31.558 -3.305 30.496 1.00 57.41 101 PRO A C 1
ATOM 797 O O . PRO A 1 101 ? -32.454 -4.155 30.596 1.00 57.41 101 PRO A O 1
ATOM 800 N N . PRO A 1 102 ? -31.202 -2.544 31.557 1.00 56.72 102 PRO A N 1
ATOM 801 C CA . PRO A 1 102 ? -32.201 -2.345 32.600 1.00 56.72 102 PRO A CA 1
ATOM 802 C C . PRO A 1 102 ? -33.478 -1.960 31.847 1.00 56.72 102 PRO A C 1
ATOM 804 O O . PRO A 1 102 ? -33.369 -1.141 30.920 1.00 56.72 102 PRO A O 1
ATOM 807 N N . PRO A 1 103 ? -34.626 -2.612 32.112 1.00 50.41 103 PRO A N 1
ATOM 808 C CA . PRO A 1 103 ? -35.848 -2.261 31.411 1.00 50.41 103 PRO A CA 1
ATOM 809 C C . PRO A 1 103 ? -35.933 -0.736 31.460 1.00 50.41 103 PRO A C 1
ATOM 811 O O . PRO A 1 103 ? -35.717 -0.178 32.544 1.00 50.41 103 PRO A O 1
ATOM 814 N N . PRO A 1 104 ? -36.117 -0.034 30.322 1.00 50.59 104 PRO A N 1
ATOM 815 C CA . PRO A 1 104 ? -36.541 1.347 30.428 1.00 50.59 104 PRO A CA 1
ATOM 816 C C . PRO A 1 104 ? -37.769 1.249 31.314 1.00 50.59 104 PRO A C 1
ATOM 818 O O . PRO A 1 104 ? -38.691 0.514 30.962 1.00 50.59 104 PRO A O 1
ATOM 821 N N . GLU A 1 105 ? -37.719 1.819 32.519 1.00 47.59 105 GLU A N 1
ATOM 822 C CA . GLU A 1 105 ? -38.896 1.819 33.366 1.00 47.59 105 GLU A CA 1
ATOM 823 C C . GLU A 1 105 ? -40.003 2.411 32.500 1.00 47.59 105 GLU A C 1
ATOM 825 O O . GLU A 1 105 ? -39.970 3.585 32.120 1.00 47.59 105 GLU A O 1
ATOM 830 N N . GLU A 1 106 ? -40.932 1.551 32.090 1.00 43.22 106 GLU A N 1
ATOM 831 C CA . GLU A 1 106 ? -42.180 1.917 31.454 1.00 43.22 106 GLU A CA 1
ATOM 832 C C . GLU A 1 106 ? -42.973 2.639 32.544 1.00 43.22 106 GLU A C 1
ATOM 834 O O . GLU A 1 106 ? -43.784 2.073 33.269 1.00 43.22 106 GLU A O 1
ATOM 839 N N . GLY A 1 107 ? -42.599 3.895 32.762 1.00 46.06 107 GLY A N 1
ATOM 840 C CA . GLY A 1 107 ? -42.863 4.608 34.000 1.00 46.06 107 GLY A CA 1
ATOM 841 C C . GLY A 1 107 ? -42.570 6.089 33.836 1.00 46.06 107 GLY A C 1
ATOM 842 O O . GLY A 1 107 ? -41.856 6.674 34.638 1.00 46.06 107 GLY A O 1
ATOM 843 N N . LYS A 1 108 ? -43.166 6.685 32.793 1.00 48.06 108 LYS A N 1
ATOM 844 C CA . LYS A 1 108 ? -43.032 8.085 32.357 1.00 48.06 108 LYS A CA 1
ATOM 845 C C . LYS A 1 108 ? -41.659 8.364 31.755 1.00 48.06 108 LYS A C 1
ATOM 847 O O . LYS A 1 108 ? -40.661 8.434 32.461 1.00 48.06 108 LYS A O 1
ATOM 852 N N . SER A 1 109 ? -41.627 8.626 30.451 1.00 45.47 109 SER A N 1
ATOM 853 C CA . SER A 1 109 ? -40.549 9.390 29.826 1.00 45.47 109 SER A CA 1
ATOM 854 C C . SER A 1 109 ? -40.437 10.732 30.557 1.00 45.47 109 SER A C 1
ATOM 856 O O . SER A 1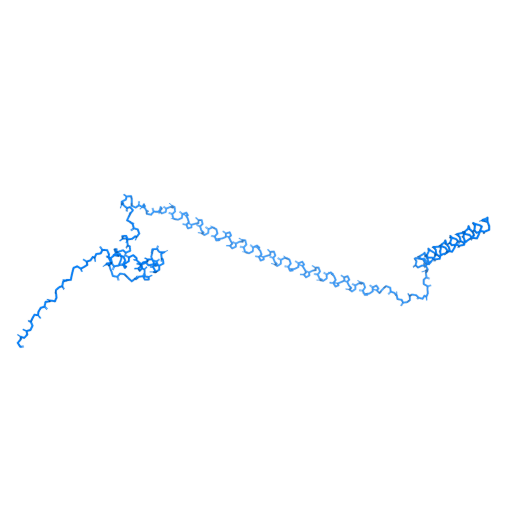 109 ? -41.123 11.695 30.207 1.00 45.47 109 SER A O 1
ATOM 858 N N . LYS A 1 110 ? -39.655 10.779 31.642 1.00 58.09 110 LYS A N 1
ATOM 859 C CA . LYS A 1 110 ? -39.258 12.029 32.272 1.00 58.09 110 LYS A CA 1
ATOM 860 C C . LYS A 1 110 ? -38.524 12.780 31.178 1.00 58.09 110 LYS A C 1
ATOM 862 O O . LYS A 1 110 ? -37.492 12.325 30.692 1.00 58.09 110 LYS A O 1
ATOM 867 N N . ASP A 1 111 ? -39.141 13.867 30.744 1.00 79.75 111 ASP A N 1
ATOM 868 C CA . ASP A 1 111 ? -38.568 14.787 29.784 1.00 79.75 111 ASP A CA 1
ATOM 869 C C . ASP A 1 111 ? -37.120 15.090 30.199 1.00 79.75 111 ASP A C 1
ATOM 871 O O . ASP A 1 111 ? -36.846 15.271 31.390 1.00 79.75 111 ASP A O 1
ATOM 875 N N . VAL A 1 112 ? -36.189 15.109 29.247 1.00 79.88 112 VAL A N 1
ATOM 876 C CA . VAL A 1 112 ? -34.760 15.358 29.513 1.00 79.88 112 VAL A CA 1
ATOM 877 C C . VAL A 1 112 ? -34.602 16.656 30.314 1.00 79.88 112 VAL A C 1
ATOM 879 O O . VAL A 1 112 ? -33.794 16.734 31.238 1.00 79.88 112 VAL A O 1
ATOM 882 N N . HIS A 1 113 ? -35.477 17.628 30.050 1.00 82.44 113 HIS A N 1
ATOM 883 C CA . HIS A 1 113 ? -35.615 18.866 30.809 1.00 82.44 113 HIS A CA 1
ATOM 884 C C . HIS A 1 113 ? -35.949 18.654 32.293 1.00 82.44 113 HIS A C 1
ATOM 886 O O . HIS A 1 113 ? -35.346 19.292 33.153 1.00 82.44 113 HIS A O 1
ATOM 892 N N . SER A 1 114 ? -36.857 17.733 32.620 1.00 82.44 114 SER A N 1
ATOM 893 C CA . SER A 1 114 ? -37.212 17.413 34.012 1.00 82.44 114 SER A CA 1
ATOM 894 C C . SER A 1 114 ? -36.036 16.800 34.772 1.00 82.44 114 SER A C 1
ATOM 896 O O . SER A 1 114 ? -35.832 17.104 35.945 1.00 82.44 114 SER A O 1
ATOM 898 N N . LEU A 1 115 ? -35.230 15.978 34.095 1.00 85.44 115 LEU A N 1
ATOM 899 C CA . LEU A 1 115 ? -34.056 15.343 34.691 1.00 85.44 115 LEU A CA 1
ATOM 900 C C . LEU A 1 115 ? -32.917 16.347 34.930 1.00 85.44 115 LEU A C 1
ATOM 902 O O . LEU A 1 115 ? -32.277 16.305 35.978 1.00 85.44 115 LEU A O 1
ATOM 906 N N . ILE A 1 116 ? -32.702 17.291 34.004 1.00 86.75 116 ILE A N 1
ATOM 907 C CA . ILE A 1 116 ? -31.762 18.412 34.191 1.00 86.75 116 ILE A CA 1
ATOM 908 C C . ILE A 1 116 ? -32.130 19.216 35.444 1.00 86.75 116 ILE A C 1
ATOM 910 O O . ILE A 1 116 ? -31.256 19.548 36.246 1.00 86.75 116 ILE A O 1
ATOM 914 N N . ILE A 1 117 ? -33.422 19.504 35.622 1.00 87.62 117 ILE A N 1
ATOM 915 C CA . ILE A 1 117 ? -33.935 20.259 36.768 1.00 87.62 117 ILE A CA 1
ATOM 916 C C . ILE A 1 117 ? -33.730 19.484 38.078 1.00 87.62 117 ILE A C 1
ATOM 918 O O . ILE A 1 117 ? -33.228 20.058 39.039 1.00 87.62 117 ILE A O 1
ATOM 922 N N . GLU A 1 118 ? -34.046 18.187 38.107 1.00 88.00 118 GLU A N 1
ATOM 923 C CA . GLU A 1 118 ? -33.876 17.318 39.284 1.00 88.00 118 GLU A CA 1
ATOM 924 C C . GLU A 1 118 ? -32.399 17.202 39.713 1.00 88.00 118 GLU A C 1
ATOM 926 O O . GLU A 1 118 ? -32.074 17.299 40.900 1.00 88.00 118 GLU A O 1
ATOM 931 N N . MET A 1 119 ? -31.478 17.064 38.751 1.00 85.31 119 MET A N 1
ATOM 932 C CA . MET A 1 119 ? -30.039 17.023 39.034 1.00 85.31 119 MET A CA 1
ATOM 933 C C . MET A 1 119 ? -29.497 18.373 39.521 1.00 85.31 119 MET A C 1
ATOM 935 O O . MET A 1 119 ? -28.649 18.406 40.414 1.00 85.31 119 MET A O 1
ATOM 939 N N . ALA A 1 120 ? -29.985 19.489 38.974 1.00 87.12 120 ALA A N 1
ATOM 940 C CA . ALA A 1 120 ? -29.599 20.818 39.440 1.00 87.12 120 ALA A CA 1
ATOM 941 C C . ALA A 1 120 ? -30.142 21.121 40.846 1.00 87.12 120 ALA A C 1
ATOM 943 O O . ALA A 1 120 ? -29.405 21.653 41.674 1.00 87.12 120 ALA A O 1
ATOM 944 N N . ASP A 1 121 ? -31.379 20.713 41.148 1.00 87.19 121 ASP A N 1
ATOM 945 C CA . ASP A 1 121 ? -31.977 20.844 42.485 1.00 87.19 121 ASP A CA 1
ATOM 946 C C . ASP A 1 121 ? -31.263 19.957 43.524 1.00 87.19 121 ASP A C 1
ATOM 948 O O . ASP A 1 121 ? -31.208 20.295 44.704 1.00 87.19 121 ASP A O 1
ATOM 952 N N . SER A 1 122 ? -30.623 18.872 43.076 1.00 87.94 122 SER A N 1
ATOM 953 C CA . SER A 1 122 ? -29.740 18.025 43.894 1.00 87.94 122 SER A CA 1
ATOM 954 C C . SER A 1 122 ? -28.332 18.615 44.106 1.00 87.94 122 SER A C 1
ATOM 956 O O . SER A 1 122 ? -27.494 17.994 44.760 1.00 87.94 122 SER A O 1
ATOM 958 N N . GLY A 1 123 ? -28.045 19.802 43.555 1.00 86.50 123 GLY A N 1
ATOM 959 C CA . GLY A 1 123 ? -26.763 20.498 43.699 1.00 86.50 123 GLY A CA 1
ATOM 960 C C . GLY A 1 123 ? -25.670 20.064 42.716 1.00 86.50 123 GLY A C 1
ATOM 961 O O . GLY A 1 123 ? -24.498 20.389 42.923 1.00 86.50 123 GLY A O 1
ATOM 962 N N . CYS A 1 124 ? -26.003 19.331 41.646 1.00 88.38 124 CYS A N 1
ATOM 963 C CA . CYS A 1 124 ? -25.022 18.953 40.628 1.00 88.38 124 CYS A CA 1
ATOM 964 C C . CYS A 1 124 ? -24.604 20.154 39.763 1.00 88.38 124 CYS A C 1
ATOM 966 O O . CYS A 1 124 ? -25.425 20.963 39.336 1.00 88.38 124 CYS A O 1
ATOM 968 N N . HIS A 1 125 ? -23.310 20.239 39.442 1.00 88.81 125 HIS A N 1
ATOM 969 C CA . HIS A 1 125 ? -22.777 21.296 38.580 1.00 88.81 125 HIS A CA 1
ATOM 970 C C . HIS A 1 125 ? -23.152 21.068 37.104 1.00 88.81 125 HIS A C 1
ATOM 972 O O . HIS A 1 125 ? -23.152 19.930 36.632 1.00 88.81 125 HIS A O 1
ATOM 978 N N . VAL A 1 126 ? -23.371 22.149 36.346 1.00 88.81 126 VAL A N 1
ATOM 979 C CA . VAL A 1 126 ? -23.785 22.140 34.923 1.00 88.81 126 VAL A CA 1
ATOM 980 C C . VAL A 1 126 ? -22.920 21.207 34.065 1.00 88.81 126 VAL A C 1
ATOM 982 O O . VAL A 1 126 ? -23.439 20.348 33.355 1.00 88.81 126 VAL A O 1
ATOM 985 N N . SER A 1 127 ? -21.595 21.289 34.204 1.00 87.88 127 SER A N 1
ATOM 986 C CA . SER A 1 127 ? -20.638 20.425 33.492 1.00 87.88 127 SER A CA 1
ATOM 987 C C . SER A 1 127 ? -20.773 18.933 33.811 1.00 87.88 127 SER A C 1
ATOM 989 O O . SER A 1 127 ? -20.455 18.080 32.981 1.00 87.88 127 SER A O 1
ATOM 991 N N . GLN A 1 128 ? -21.220 18.589 35.022 1.00 86.06 128 GLN A N 1
ATOM 992 C CA . GLN A 1 128 ? -21.467 17.198 35.399 1.00 86.06 128 GLN A CA 1
ATOM 993 C C . GLN A 1 128 ? -22.764 16.710 34.754 1.00 86.06 128 GLN A C 1
ATOM 995 O O . GLN A 1 128 ? -22.761 15.654 34.131 1.00 86.06 128 GLN A O 1
ATOM 1000 N N . ILE A 1 129 ? -23.827 17.513 34.801 1.00 88.44 129 ILE A N 1
ATOM 1001 C CA . ILE A 1 129 ? -25.115 17.195 34.168 1.00 88.44 129 ILE A CA 1
ATOM 1002 C C . ILE A 1 129 ? -24.935 16.991 32.655 1.00 88.44 129 ILE A C 1
ATOM 1004 O O . ILE A 1 129 ? -25.353 15.968 32.116 1.00 88.44 129 ILE A O 1
ATOM 1008 N N . ALA A 1 130 ? -24.216 17.898 31.986 1.00 89.00 130 ALA A N 1
ATOM 1009 C CA . ALA A 1 130 ? -23.896 17.812 30.559 1.00 89.00 130 ALA A CA 1
ATOM 1010 C C . ALA A 1 130 ? -23.164 16.508 30.200 1.00 89.00 130 ALA A C 1
ATOM 1012 O O . ALA A 1 130 ? -23.504 15.827 29.233 1.00 89.00 130 ALA A O 1
ATOM 1013 N N . ARG A 1 131 ? -22.187 16.108 31.024 1.00 88.69 131 ARG A N 1
ATOM 1014 C CA . ARG A 1 131 ? -21.430 14.865 30.827 1.00 88.69 131 ARG A CA 1
ATOM 1015 C C . ARG A 1 131 ? -22.295 13.620 31.011 1.00 88.69 131 ARG A C 1
ATOM 1017 O O . ARG A 1 131 ? -22.134 12.661 30.260 1.00 88.69 131 ARG A O 1
ATOM 1024 N N . TRP A 1 132 ? -23.174 13.626 32.008 1.00 85.38 132 TRP A N 1
ATOM 1025 C CA . TRP A 1 132 ? -24.039 12.490 32.327 1.00 85.38 132 TRP A CA 1
ATOM 1026 C C . TRP A 1 132 ? -25.143 12.303 31.286 1.00 85.38 132 TRP A C 1
ATOM 1028 O O . TRP A 1 132 ? -25.392 11.179 30.857 1.00 85.38 132 TRP A O 1
ATOM 1038 N N . LEU A 1 133 ? -25.743 13.402 30.828 1.00 86.31 133 LEU A N 1
ATOM 1039 C CA . LEU A 1 133 ? -26.835 13.398 29.854 1.00 86.31 133 LEU A CA 1
ATOM 1040 C C . LEU A 1 133 ? -26.358 13.489 28.395 1.00 86.31 133 LEU A C 1
ATOM 1042 O O . LEU A 1 133 ? -27.172 13.391 27.483 1.00 86.31 133 LEU A O 1
ATOM 1046 N N . ARG A 1 134 ? -25.044 13.631 28.164 1.00 87.56 134 ARG A N 1
ATOM 1047 C CA . ARG A 1 134 ? -24.409 13.785 26.837 1.00 87.56 134 ARG A CA 1
ATOM 1048 C C . ARG A 1 134 ? -24.994 14.930 25.999 1.00 87.56 134 ARG A C 1
ATOM 1050 O O . ARG A 1 134 ? -25.028 14.851 24.774 1.00 87.56 134 ARG A O 1
ATOM 1057 N N . ILE A 1 135 ? -25.406 15.996 26.670 1.00 86.94 135 ILE A N 1
ATOM 1058 C CA . ILE A 1 135 ? -25.922 17.235 26.078 1.00 86.94 135 ILE A CA 1
ATOM 1059 C C . ILE A 1 135 ? -24.910 18.361 26.273 1.00 86.94 135 ILE A C 1
ATOM 1061 O O . ILE A 1 135 ? -24.003 18.262 27.103 1.00 86.94 135 ILE A O 1
ATOM 1065 N N . SER A 1 136 ? -25.027 19.428 25.485 1.00 90.00 136 SER A N 1
ATOM 1066 C CA . SER A 1 136 ? -24.090 20.550 25.582 1.00 90.00 136 SER A CA 1
ATOM 1067 C C . SER A 1 136 ? -24.293 21.334 26.885 1.00 90.00 136 SER A C 1
ATOM 1069 O O . SER A 1 136 ? -25.414 21.469 27.371 1.00 90.00 136 SER A O 1
ATOM 1071 N N . GLU A 1 137 ? -23.221 21.900 27.447 1.00 89.94 137 GLU A N 1
ATOM 1072 C CA . GLU A 1 137 ? -23.335 22.748 28.646 1.00 89.94 137 GLU A CA 1
ATOM 1073 C C . GLU A 1 137 ? -24.264 23.950 28.411 1.00 89.94 137 GLU A C 1
ATOM 1075 O O . GLU A 1 137 ? -25.009 24.333 29.309 1.00 89.94 137 GLU A O 1
ATOM 1080 N N . GLY A 1 138 ? -24.274 24.498 27.190 1.00 88.69 138 GLY A N 1
ATOM 1081 C CA . GLY A 1 138 ? -25.169 25.591 26.806 1.00 88.69 138 GLY A CA 1
ATOM 1082 C C . GLY A 1 138 ? -26.648 25.200 26.831 1.00 88.69 138 GLY A C 1
ATOM 1083 O O . GLY A 1 138 ? -27.482 26.003 27.232 1.00 88.69 138 GLY A O 1
ATOM 1084 N N . GLU A 1 139 ? -26.977 23.962 26.466 1.00 85.50 139 GLU A N 1
ATOM 1085 C CA . GLU A 1 139 ? -28.345 23.439 26.526 1.00 85.50 139 GLU A CA 1
ATOM 1086 C C . GLU A 1 139 ? -28.799 23.214 27.973 1.00 85.50 139 GLU A C 1
ATOM 1088 O O . GLU A 1 139 ? -29.897 23.622 28.340 1.00 85.50 139 GLU A O 1
ATOM 1093 N N . VAL A 1 140 ? -27.929 22.669 28.831 1.00 89.69 140 VAL A N 1
ATOM 1094 C CA . VAL A 1 140 ? -28.201 22.554 30.276 1.00 89.69 140 VAL A CA 1
ATOM 1095 C C . VAL A 1 140 ? -28.439 23.933 30.892 1.00 89.69 140 VAL A C 1
ATOM 1097 O O . VAL A 1 140 ? -29.413 24.128 31.618 1.00 89.69 140 VAL A O 1
ATOM 1100 N N . GLN A 1 141 ? -27.574 24.898 30.577 1.00 90.50 141 GLN A N 1
ATOM 1101 C CA . GLN A 1 141 ? -27.676 26.269 31.067 1.00 90.50 141 GLN A CA 1
ATOM 1102 C C . GLN A 1 141 ? -28.982 26.932 30.614 1.00 90.50 141 GLN A C 1
ATOM 1104 O O . GLN A 1 141 ? -29.693 27.509 31.434 1.00 90.50 141 GLN A O 1
ATOM 1109 N N . LEU A 1 142 ? -29.341 26.777 29.337 1.00 89.81 142 LEU A N 1
ATOM 1110 C CA . LEU A 1 142 ? -30.577 27.309 28.771 1.00 89.81 142 LEU A CA 1
ATOM 1111 C C . LEU A 1 142 ? -31.814 26.772 29.500 1.00 89.81 142 LEU A C 1
ATOM 1113 O O . LEU A 1 142 ? -32.714 27.540 29.824 1.00 89.81 142 LEU A O 1
ATOM 1117 N N . VAL A 1 143 ? -31.856 25.474 29.802 1.00 89.00 143 VAL A N 1
ATOM 1118 C CA . VAL A 1 143 ? -32.983 24.852 30.518 1.00 89.00 143 VAL A CA 1
ATOM 1119 C C . VAL A 1 143 ? -33.110 25.391 31.943 1.00 89.00 143 VAL A C 1
ATOM 1121 O O . VAL A 1 143 ? -34.217 25.681 32.401 1.00 89.00 143 VAL A O 1
ATOM 1124 N N . LEU A 1 144 ? -31.987 25.574 32.641 1.00 88.94 144 LEU A N 1
ATOM 1125 C CA . LEU A 1 144 ? -31.979 26.141 33.990 1.00 88.94 144 LEU A CA 1
ATOM 1126 C C . LEU A 1 144 ? -32.374 27.618 34.002 1.00 88.94 144 LEU A C 1
ATOM 1128 O O . LEU A 1 144 ? -33.092 28.054 34.902 1.00 88.94 144 LEU A O 1
ATOM 1132 N N . ASP A 1 145 ? -31.949 28.381 33.002 1.00 89.44 145 ASP A N 1
ATOM 1133 C CA . ASP A 1 145 ? -32.323 29.784 32.875 1.00 89.44 145 ASP A CA 1
ATOM 1134 C C . ASP A 1 145 ? -33.811 29.917 32.525 1.00 89.44 145 ASP A C 1
ATOM 1136 O O . ASP A 1 145 ? -34.523 30.687 33.168 1.00 89.44 145 ASP A O 1
ATOM 1140 N N . LEU A 1 146 ? -34.339 29.085 31.622 1.00 86.75 146 LEU A N 1
ATOM 1141 C CA . LEU A 1 146 ? -35.776 29.018 31.333 1.00 86.75 146 LEU A CA 1
ATOM 1142 C C . LEU A 1 146 ? -36.612 28.654 32.570 1.00 86.75 146 LEU A C 1
ATOM 1144 O O . LEU A 1 146 ? -37.678 29.237 32.759 1.00 86.75 146 LEU A O 1
ATOM 1148 N N . LYS A 1 147 ? -36.130 27.761 33.450 1.00 83.25 147 LYS A N 1
ATOM 1149 C CA . LYS A 1 147 ? -36.782 27.473 34.744 1.00 83.25 147 LYS A CA 1
ATOM 1150 C C . LYS A 1 147 ? -36.872 28.732 35.613 1.00 83.25 147 LYS A C 1
ATOM 1152 O O . LYS A 1 147 ? -37.931 29.010 36.171 1.00 83.25 147 LYS A O 1
ATOM 1157 N N . LYS A 1 148 ? -35.783 29.504 35.705 1.00 84.38 148 LYS A N 1
ATOM 1158 C CA . LYS A 1 148 ? -35.738 30.755 36.483 1.00 84.38 148 LYS A CA 1
ATOM 1159 C C . LYS A 1 148 ? -36.667 31.828 35.917 1.00 84.38 148 LYS A C 1
ATOM 1161 O O . LYS A 1 148 ? -37.266 32.564 36.686 1.00 84.38 148 LYS A O 1
ATOM 1166 N N . PHE A 1 149 ? -36.810 31.913 34.594 1.00 75.88 149 PHE A N 1
ATOM 1167 C CA . PHE A 1 149 ? -37.719 32.875 33.959 1.00 75.88 149 PHE A CA 1
ATOM 1168 C C . PHE A 1 149 ? -39.186 32.411 33.945 1.00 75.88 149 PHE A C 1
ATOM 1170 O O . PHE A 1 149 ? -40.088 33.244 33.935 1.00 75.88 149 PHE A O 1
ATOM 1177 N N . GLY A 1 150 ? -39.440 31.098 33.954 1.00 65.50 150 GLY A N 1
ATOM 1178 C CA . GLY A 1 150 ? -40.783 30.506 33.980 1.00 65.50 150 GLY A CA 1
ATOM 1179 C C . GLY A 1 150 ? -41.443 30.490 35.363 1.00 65.50 150 GLY A C 1
ATOM 1180 O O . GLY A 1 150 ? -42.658 30.316 35.458 1.00 65.50 150 GLY A O 1
ATOM 1181 N N . HIS A 1 151 ? -40.671 30.700 36.430 1.00 48.84 151 HIS A N 1
ATOM 1182 C CA . HIS A 1 151 ? -41.176 30.942 37.776 1.00 48.84 151 HIS A CA 1
ATOM 1183 C C . HIS A 1 151 ? -40.878 32.402 38.136 1.00 48.84 151 HIS A C 1
ATOM 1185 O O . HIS A 1 151 ? -39.759 32.696 38.553 1.00 48.84 151 HIS A O 1
ATOM 1191 N N . PRO A 1 152 ? -41.820 33.350 37.960 1.00 45.50 152 PRO A N 1
ATOM 1192 C CA . PRO A 1 152 ? -41.664 34.656 38.573 1.00 45.50 152 PRO A CA 1
ATOM 1193 C C . PRO A 1 152 ? -41.666 34.433 40.086 1.00 45.50 152 PRO A C 1
ATOM 1195 O O . PRO A 1 152 ? -42.724 34.311 40.702 1.00 45.50 152 PRO A O 1
ATOM 1198 N N . GLU A 1 153 ? -40.480 34.326 40.686 1.00 45.28 153 GLU A N 1
ATOM 1199 C CA . GLU A 1 153 ? -40.334 34.522 42.118 1.00 45.28 153 GLU A CA 1
ATOM 1200 C C . GLU A 1 153 ? -40.908 35.904 42.425 1.00 45.28 153 GLU A C 1
ATOM 1202 O O . GLU A 1 153 ? -40.340 36.948 42.095 1.00 45.28 153 GLU A O 1
ATOM 1207 N N . ALA A 1 154 ? -42.099 35.893 43.019 1.00 40.06 154 ALA A N 1
ATOM 1208 C CA . ALA A 1 154 ? -42.623 37.028 43.739 1.00 40.06 154 ALA A CA 1
ATOM 1209 C C . ALA A 1 154 ? -41.549 37.467 44.750 1.00 40.06 154 ALA A C 1
ATOM 1211 O O . ALA A 1 154 ? -40.990 36.614 45.447 1.00 40.06 154 ALA A O 1
ATOM 1212 N N . PRO A 1 155 ? -41.240 38.770 44.849 1.00 42.88 155 PRO A N 1
ATOM 1213 C CA . PRO A 1 155 ? -40.196 39.249 45.738 1.00 42.88 155 PRO A CA 1
ATOM 1214 C C . PRO A 1 155 ? -40.593 38.956 47.187 1.00 42.88 155 PRO A C 1
ATOM 1216 O O . PRO A 1 155 ? -41.453 39.633 47.754 1.00 42.88 155 PRO A O 1
ATOM 1219 N N . GLN A 1 156 ? -39.963 37.960 47.812 1.00 41.59 156 GLN A N 1
ATOM 1220 C CA . GLN A 1 156 ? -40.033 37.804 49.259 1.00 41.59 156 GLN A CA 1
ATOM 1221 C C . GLN A 1 156 ? -39.131 38.851 49.906 1.00 41.59 156 GLN A C 1
ATOM 1223 O O . GLN A 1 156 ? -37.930 38.684 50.086 1.00 41.59 156 GLN A O 1
ATOM 1228 N N . SER A 1 157 ? -39.777 39.988 50.158 1.00 40.44 157 SER A N 1
ATOM 1229 C CA . SER A 1 157 ? -39.685 40.823 51.348 1.00 40.44 157 SER A CA 1
ATOM 1230 C C . SER A 1 157 ? -38.468 40.581 52.242 1.00 40.44 157 SER A C 1
ATOM 1232 O O . SER A 1 157 ? -38.375 39.594 52.970 1.00 40.44 157 SER A O 1
ATOM 1234 N N . GLN A 1 158 ? -37.612 41.601 52.271 1.00 42.53 158 GLN A N 1
ATOM 1235 C CA . GLN A 1 158 ? -36.736 41.908 53.392 1.00 42.53 158 GLN A CA 1
ATOM 1236 C C . GLN A 1 158 ? -37.491 41.730 54.718 1.00 42.53 158 GLN A C 1
ATOM 1238 O O . GLN A 1 158 ? -38.550 42.326 54.933 1.00 42.53 158 GLN A O 1
ATOM 1243 N N . VAL A 1 159 ? -36.932 40.918 55.611 1.00 45.56 159 VAL A N 1
ATOM 1244 C CA . VAL A 1 159 ? -37.290 40.900 57.028 1.00 45.56 159 VAL A CA 1
ATOM 1245 C C . VAL A 1 159 ? -36.352 41.862 57.748 1.00 45.56 159 VAL A C 1
ATOM 1247 O O . VAL A 1 159 ? -35.136 41.711 57.668 1.00 45.56 159 VAL A O 1
ATOM 1250 N N . GLY A 1 160 ? -36.929 42.803 58.497 1.00 41.31 160 GLY A N 1
ATOM 1251 C CA . GLY A 1 160 ? -36.269 43.381 59.670 1.00 41.31 160 GLY A CA 1
ATOM 1252 C C . GLY A 1 160 ? -35.957 44.871 59.599 1.00 41.31 160 GLY A C 1
ATOM 1253 O O . GLY A 1 160 ? -34.855 45.281 59.249 1.00 41.31 160 GLY A O 1
ATOM 1254 N N . ILE A 1 161 ? -36.918 45.674 60.050 1.00 49.81 161 ILE A N 1
ATOM 1255 C CA . ILE A 1 161 ? -36.707 47.037 60.541 1.00 49.81 161 ILE A CA 1
ATOM 1256 C C . ILE A 1 161 ? -35.793 47.001 61.788 1.00 49.81 161 ILE A C 1
ATOM 1258 O O . ILE A 1 161 ? -36.105 46.353 62.778 1.00 49.81 161 ILE A O 1
ATOM 1262 N N . THR A 1 162 ? -34.658 47.691 61.677 1.00 53.75 162 THR A N 1
ATOM 1263 C CA . THR A 1 162 ? -34.003 48.638 62.609 1.00 53.75 162 THR A CA 1
ATOM 1264 C C . THR A 1 162 ? -34.077 48.466 64.149 1.00 53.75 162 THR A C 1
ATOM 1266 O O . THR A 1 162 ? -35.135 48.608 64.747 1.00 53.75 162 THR A O 1
ATOM 1269 N N . ARG A 1 163 ? -32.864 48.449 64.745 1.00 41.56 163 ARG A N 1
ATOM 1270 C CA . ARG A 1 163 ? -32.398 48.938 66.076 1.00 41.56 163 ARG A CA 1
ATOM 1271 C C . ARG A 1 163 ? -32.862 48.263 67.374 1.00 41.56 163 ARG A C 1
ATOM 1273 O O . ARG A 1 163 ? -34.026 48.346 67.746 1.00 41.56 163 ARG A O 1
ATOM 1280 N N . VAL A 1 164 ? -31.858 47.894 68.180 1.00 50.47 164 VAL A N 1
ATOM 1281 C CA . VAL A 1 164 ? -31.488 48.663 69.390 1.00 50.47 164 VAL A CA 1
ATOM 1282 C C . VAL A 1 164 ? -30.004 48.997 69.307 1.00 50.47 164 VAL A C 1
ATOM 1284 O O . VAL A 1 164 ? -29.241 48.087 68.918 1.00 50.47 164 VAL A O 1
#

pLDDT: mean 75.19, std 16.22, range [40.06, 94.56]

Foldseek 3Di:
DVVVVVVVVVVVVVVVVVVVVVVVVVVVVVVCVVPPDDDPCVVPPPVVVVVVVVVVVVVVVVVVVVVVVVVVVVVVVVVVVVVVVVVVVVVVVVVCVVVDDPPPPPPDPCDLLNVLVVCVVVVDDLVVSCVVSVHDSVVSVVSVVVVVVVDPPDDPDDDDDDDD